Protein AF-A0A348MV08-F1 (afdb_monomer_lite)

Radius of gyration: 17.92 Å; chains: 1; bounding box: 31×21×60 Å

Secondary s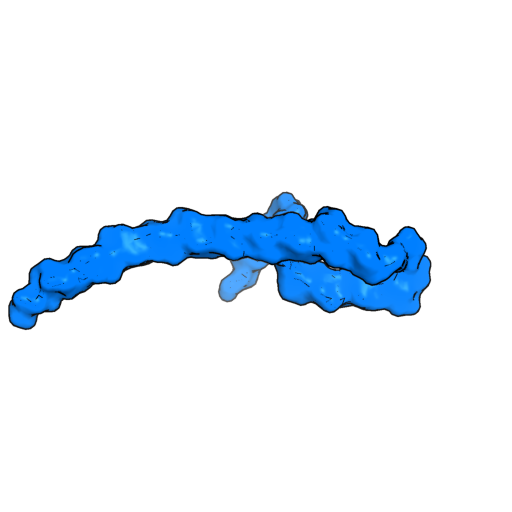tructure (DSSP, 8-state):
-HHHHHHHHHTT---HHHHHHHHHHHHHTT-S--HHHHIIIIIHHHHHHHHHHHIIIIIHHHIIIIITGGGG---

Structure (mmCIF, N/CA/C/O backbone):
data_AF-A0A348MV08-F1
#
_entry.id   AF-A0A348MV08-F1
#
loop_
_atom_site.group_PDB
_atom_site.id
_atom_site.type_symbol
_atom_site.label_atom_id
_atom_site.label_alt_id
_atom_site.label_comp_id
_atom_site.label_asym_id
_atom_site.label_entity_id
_atom_site.label_seq_id
_atom_site.pdbx_PDB_ins_code
_atom_site.Cartn_x
_atom_site.Cartn_y
_atom_site.Cartn_z
_atom_site.occupancy
_atom_site.B_iso_or_equiv
_atom_site.auth_seq_id
_atom_site.auth_comp_id
_atom_site.auth_asym_id
_atom_site.auth_atom_id
_atom_site.pdbx_PDB_model_num
ATOM 1 N N . MET A 1 1 ? 12.353 -6.439 13.781 1.00 76.19 1 MET A N 1
ATOM 2 C CA . MET A 1 1 ? 11.219 -6.513 12.828 1.00 76.19 1 MET A CA 1
ATOM 3 C C . MET A 1 1 ? 11.539 -7.347 11.572 1.00 76.19 1 MET A C 1
ATOM 5 O O . MET A 1 1 ? 10.894 -7.163 10.559 1.00 76.19 1 MET A O 1
ATOM 9 N N . TRP A 1 2 ? 12.479 -8.303 11.616 1.00 89.06 2 TRP A N 1
ATOM 10 C CA . TRP A 1 2 ? 12.915 -9.062 10.428 1.00 89.06 2 TRP A CA 1
ATOM 11 C C . TRP A 1 2 ? 11.859 -10.049 9.898 1.00 89.06 2 TRP A C 1
ATOM 13 O O . TRP A 1 2 ? 11.487 -9.989 8.733 1.00 89.06 2 TRP A O 1
ATOM 23 N N . MET A 1 3 ? 11.323 -10.915 10.766 1.00 95.31 3 MET A N 1
ATOM 24 C CA . MET A 1 3 ? 10.406 -11.990 10.352 1.00 95.31 3 MET A CA 1
ATOM 25 C C . MET A 1 3 ? 9.118 -11.495 9.668 1.00 95.31 3 MET A C 1
ATOM 27 O O . MET A 1 3 ? 8.799 -12.013 8.599 1.00 95.31 3 MET A O 1
ATOM 31 N N . PRO A 1 4 ? 8.392 -10.489 10.198 1.00 94.44 4 PRO A N 1
ATOM 32 C CA . PRO A 1 4 ? 7.173 -10.012 9.542 1.00 94.44 4 PRO A CA 1
ATOM 33 C C . PRO A 1 4 ? 7.442 -9.370 8.177 1.00 94.44 4 PRO A C 1
ATOM 35 O O . PRO A 1 4 ? 6.652 -9.542 7.256 1.00 94.44 4 PRO A O 1
ATOM 38 N N . ILE A 1 5 ? 8.571 -8.668 8.035 1.00 94.88 5 ILE A N 1
ATOM 39 C CA . ILE A 1 5 ? 8.951 -8.006 6.782 1.00 94.88 5 ILE A CA 1
ATOM 40 C C . ILE A 1 5 ? 9.306 -9.050 5.719 1.00 94.88 5 ILE A C 1
ATOM 42 O O . ILE A 1 5 ? 8.786 -8.986 4.611 1.00 94.88 5 ILE A O 1
ATOM 46 N N . MET A 1 6 ? 10.125 -10.051 6.058 1.00 95.75 6 MET A N 1
ATOM 47 C CA . MET A 1 6 ? 10.476 -11.123 5.116 1.00 95.75 6 MET A CA 1
ATOM 48 C C . MET A 1 6 ? 9.241 -11.878 4.624 1.00 95.75 6 MET A C 1
ATOM 50 O O . MET A 1 6 ? 9.134 -12.178 3.439 1.00 95.75 6 MET A O 1
ATOM 54 N N . LEU A 1 7 ? 8.292 -12.150 5.521 1.00 96.06 7 LEU A N 1
ATOM 55 C CA . LEU A 1 7 ? 7.040 -12.804 5.165 1.00 96.06 7 LEU A CA 1
ATOM 56 C C . LEU A 1 7 ? 6.169 -11.928 4.2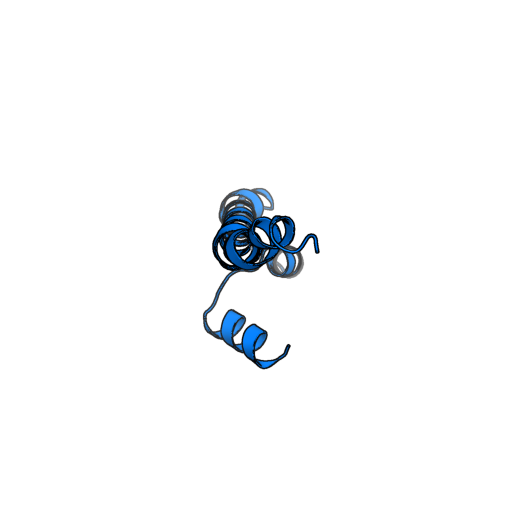44 1.00 96.06 7 LEU A C 1
ATOM 58 O O . LEU A 1 7 ? 5.608 -12.441 3.282 1.00 96.06 7 LEU A O 1
ATOM 62 N N . PHE A 1 8 ? 6.081 -10.620 4.506 1.00 95.69 8 PHE A N 1
ATOM 63 C CA . PHE A 1 8 ? 5.364 -9.664 3.653 1.00 95.69 8 PHE A CA 1
ATOM 64 C C . PHE A 1 8 ? 5.910 -9.658 2.217 1.00 95.69 8 PHE A C 1
ATOM 66 O O . PHE A 1 8 ? 5.139 -9.791 1.267 1.00 95.69 8 PHE A O 1
ATOM 73 N N . PHE A 1 9 ? 7.238 -9.591 2.068 1.00 92.94 9 PHE A N 1
ATOM 74 C CA . PHE A 1 9 ? 7.896 -9.674 0.761 1.00 92.94 9 PHE A CA 1
ATOM 75 C C . PHE A 1 9 ? 7.707 -11.040 0.099 1.00 92.94 9 PHE A C 1
ATOM 77 O O . PHE A 1 9 ? 7.424 -11.105 -1.093 1.00 92.94 9 PHE A O 1
ATOM 84 N N . TYR A 1 10 ? 7.831 -12.131 0.860 1.00 95.88 10 TYR A N 1
ATOM 85 C CA . TYR A 1 10 ? 7.632 -13.487 0.346 1.00 95.88 10 TYR A CA 1
ATOM 86 C C . TYR A 1 10 ? 6.213 -13.702 -0.195 1.00 95.88 10 TYR A C 1
ATOM 88 O O . TYR A 1 10 ? 6.032 -14.366 -1.212 1.00 95.88 10 TYR A O 1
ATOM 96 N N . MET A 1 11 ? 5.209 -13.113 0.458 1.00 97.38 11 MET A N 1
ATOM 97 C CA . MET A 1 11 ? 3.819 -13.139 0.000 1.00 97.38 11 MET A CA 1
ATOM 98 C C . MET A 1 11 ? 3.528 -12.157 -1.143 1.00 97.38 11 MET A C 1
ATOM 100 O O . MET A 1 11 ? 2.395 -12.107 -1.613 1.00 97.38 11 MET A O 1
ATOM 104 N N . VAL A 1 12 ? 4.534 -11.411 -1.614 1.00 95.38 12 VAL A N 1
ATOM 105 C CA . VAL A 1 12 ? 4.423 -10.458 -2.729 1.00 95.38 12 VAL A CA 1
ATOM 106 C C . VAL A 1 12 ? 3.387 -9.364 -2.445 1.00 95.38 12 VAL A C 1
ATOM 108 O O . VAL A 1 12 ? 2.681 -8.894 -3.332 1.00 95.38 12 VAL A O 1
ATOM 111 N N . PHE A 1 13 ? 3.268 -8.953 -1.182 1.00 96.94 13 PHE A N 1
ATOM 112 C CA . PHE A 1 13 ? 2.456 -7.790 -0.851 1.00 96.94 13 PHE A CA 1
ATOM 113 C C . PHE A 1 13 ? 3.164 -6.499 -1.257 1.00 96.94 13 PHE A C 1
ATOM 115 O O . PHE A 1 13 ? 4.390 -6.387 -1.205 1.00 96.94 13 PHE A O 1
ATOM 122 N N . GLU A 1 14 ? 2.367 -5.508 -1.642 1.00 97.62 14 GLU A N 1
ATOM 123 C CA . GLU A 1 14 ? 2.872 -4.237 -2.144 1.00 97.62 14 GLU A CA 1
ATOM 124 C C . GLU A 1 14 ? 2.947 -3.190 -1.037 1.00 97.62 14 GLU A C 1
ATOM 126 O O . GLU A 1 14 ? 2.003 -2.992 -0.261 1.00 97.62 14 GLU A O 1
ATOM 131 N N . HIS A 1 15 ? 4.083 -2.498 -0.970 1.00 97.31 15 HIS A N 1
ATOM 132 C CA . HIS A 1 15 ? 4.283 -1.383 -0.059 1.00 97.31 15 HIS A CA 1
ATOM 133 C C . HIS A 1 15 ? 4.604 -0.121 -0.849 1.00 97.31 15 HIS A C 1
ATOM 135 O O . HIS A 1 15 ? 5.614 -0.073 -1.549 1.00 97.31 15 HIS A O 1
ATOM 141 N N . SER A 1 16 ? 3.776 0.913 -0.692 1.00 97.19 16 SER A N 1
ATOM 142 C CA . SER A 1 16 ? 3.846 2.121 -1.521 1.00 97.19 16 SER A CA 1
ATOM 143 C C . SER A 1 16 ? 5.224 2.783 -1.457 1.00 97.19 16 SER A C 1
ATOM 145 O O . SER A 1 16 ? 5.846 3.052 -2.474 1.00 97.19 16 SER A O 1
ATOM 147 N N . ILE A 1 17 ? 5.794 2.920 -0.259 1.00 96.31 17 ILE A N 1
ATOM 148 C CA . ILE A 1 17 ? 7.113 3.547 -0.075 1.00 96.31 17 ILE A CA 1
ATOM 149 C C . ILE A 1 17 ? 8.245 2.730 -0.714 1.00 96.31 17 ILE A C 1
ATOM 151 O O . ILE A 1 17 ? 9.217 3.298 -1.209 1.00 96.31 17 ILE A O 1
ATOM 155 N N . VAL A 1 18 ? 8.133 1.401 -0.733 1.00 96.12 18 VAL A N 1
ATOM 156 C CA . VAL A 1 18 ? 9.106 0.548 -1.433 1.00 96.12 18 VAL A CA 1
ATOM 157 C C . VAL A 1 18 ? 8.935 0.693 -2.945 1.00 96.12 18 VAL A C 1
ATOM 159 O O . VAL A 1 18 ? 9.931 0.805 -3.661 1.00 96.12 18 VAL A O 1
ATOM 162 N N . ASN A 1 19 ? 7.699 0.784 -3.432 1.00 95.81 19 ASN A N 1
ATOM 163 C CA . ASN A 1 19 ? 7.401 0.966 -4.852 1.00 95.81 19 ASN A CA 1
ATOM 164 C C . ASN A 1 19 ? 7.880 2.336 -5.366 1.00 95.81 19 ASN A C 1
ATOM 166 O O . ASN A 1 19 ? 8.454 2.403 -6.455 1.00 95.81 19 ASN A O 1
ATOM 170 N N . MET A 1 20 ? 7.804 3.386 -4.541 1.00 95.12 20 MET A N 1
ATOM 171 C CA . MET A 1 20 ? 8.410 4.699 -4.813 1.00 95.12 20 MET A CA 1
ATOM 172 C C . MET A 1 20 ? 9.931 4.646 -5.030 1.00 95.12 20 MET A C 1
ATOM 174 O O . MET A 1 20 ? 10.487 5.569 -5.619 1.00 95.12 20 MET A O 1
ATOM 178 N N . PHE A 1 21 ? 10.622 3.599 -4.573 1.00 94.88 21 PHE A N 1
ATOM 179 C CA . PHE A 1 21 ? 12.033 3.369 -4.893 1.00 94.88 21 PHE A CA 1
ATOM 180 C C . PHE A 1 21 ? 12.201 2.427 -6.093 1.00 94.88 21 PHE A C 1
ATOM 182 O O . PHE A 1 21 ? 12.941 2.745 -7.025 1.00 94.88 21 PHE A O 1
ATOM 189 N N . LEU A 1 22 ? 11.507 1.284 -6.097 1.00 93.88 22 LEU A N 1
ATOM 190 C CA . LEU A 1 22 ? 11.684 0.234 -7.107 1.00 93.88 22 LEU A CA 1
ATOM 191 C C . LEU A 1 22 ? 11.281 0.680 -8.520 1.00 93.88 22 LEU A C 1
ATOM 193 O O . LEU A 1 22 ? 12.015 0.408 -9.473 1.00 93.88 22 LEU A O 1
ATOM 197 N N . PHE A 1 23 ? 10.157 1.388 -8.672 1.00 94.38 23 PHE A N 1
ATOM 198 C CA . PHE A 1 23 ? 9.689 1.819 -9.992 1.00 94.38 23 PHE A CA 1
ATOM 199 C C . PHE A 1 23 ? 10.608 2.885 -10.604 1.00 94.38 23 PHE A C 1
ATOM 201 O O . PHE A 1 23 ? 11.086 2.655 -11.718 1.00 94.38 23 PHE A O 1
ATOM 208 N N . PRO A 1 24 ? 10.965 3.985 -9.906 1.00 92.75 24 PRO A N 1
ATOM 209 C CA . PRO A 1 24 ? 11.952 4.936 -10.421 1.00 92.75 24 PRO A CA 1
ATOM 210 C C . PRO A 1 24 ? 13.310 4.310 -10.713 1.00 92.75 24 PRO A C 1
ATOM 212 O O . PRO A 1 24 ? 13.911 4.623 -11.739 1.00 92.75 24 PRO A O 1
ATOM 215 N N . PHE A 1 25 ? 13.768 3.384 -9.867 1.00 95.06 25 PHE A N 1
ATOM 216 C CA . PHE A 1 25 ? 14.996 2.644 -10.131 1.00 95.06 25 PHE A CA 1
ATOM 217 C C . PHE A 1 25 ? 14.908 1.856 -11.445 1.00 95.06 25 PHE A C 1
ATOM 219 O O . PHE A 1 25 ? 15.807 1.956 -12.278 1.00 95.06 25 PHE A O 1
ATOM 226 N N . SER A 1 26 ? 13.814 1.130 -11.685 1.00 93.62 26 SER A N 1
ATOM 227 C CA . SER A 1 26 ? 13.663 0.375 -12.933 1.00 93.62 26 SER A CA 1
ATOM 228 C C . SER A 1 26 ? 13.519 1.267 -14.175 1.00 93.62 26 SER A C 1
ATOM 230 O O . SER A 1 26 ? 14.098 0.929 -15.202 1.00 93.62 26 SER A O 1
ATOM 232 N N . MET A 1 27 ? 12.868 2.437 -14.086 1.00 94.00 27 MET A N 1
ATOM 233 C CA . MET A 1 27 ? 12.821 3.410 -15.194 1.00 94.00 27 MET A CA 1
ATOM 234 C C . MET A 1 27 ? 14.226 3.898 -15.573 1.00 94.00 27 MET A C 1
ATOM 236 O O . MET A 1 27 ? 14.561 3.967 -16.753 1.00 94.00 27 MET A O 1
ATOM 240 N N . ILE A 1 28 ? 15.079 4.177 -14.581 1.00 94.56 28 ILE A N 1
ATOM 241 C CA . ILE A 1 28 ? 16.479 4.574 -14.814 1.00 94.56 28 ILE A CA 1
ATOM 242 C C . ILE A 1 28 ? 17.280 3.429 -15.454 1.00 94.56 28 ILE A C 1
ATOM 244 O O . ILE A 1 28 ? 18.133 3.674 -16.30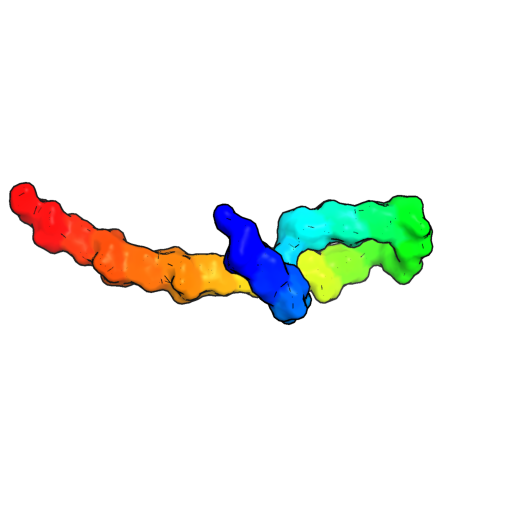4 1.00 94.56 28 ILE A O 1
ATOM 248 N N . MET A 1 29 ? 16.989 2.182 -15.079 1.00 95.81 29 MET A N 1
ATOM 249 C CA . MET A 1 29 ? 17.634 0.984 -15.628 1.00 95.81 29 MET A CA 1
ATOM 250 C C . MET A 1 29 ? 17.102 0.568 -17.013 1.00 95.81 29 MET A C 1
ATOM 252 O O . MET A 1 29 ? 17.532 -0.460 -17.534 1.00 95.81 29 MET A O 1
ATOM 256 N N . GLY A 1 30 ? 16.205 1.354 -17.622 1.00 92.31 30 GLY A N 1
ATOM 257 C CA . GLY A 1 30 ? 15.661 1.100 -18.960 1.00 92.31 30 GLY A CA 1
ATOM 258 C C . GLY A 1 30 ? 14.345 0.318 -18.982 1.00 92.31 30 GLY A C 1
ATOM 259 O O . GLY A 1 30 ? 14.085 -0.398 -19.941 1.00 92.31 30 GLY A O 1
ATOM 260 N N . GLY A 1 31 ? 13.530 0.408 -17.929 1.00 90.69 31 GLY A N 1
ATOM 261 C CA . GLY A 1 31 ? 12.178 -0.151 -17.912 1.00 90.69 31 GLY A CA 1
ATOM 262 C C . GLY A 1 31 ? 11.229 0.576 -18.873 1.00 90.69 31 GLY A C 1
ATOM 263 O O . GLY A 1 31 ? 11.149 1.803 -18.860 1.00 90.69 31 GLY A O 1
ATOM 264 N N . ASP A 1 32 ? 10.476 -0.187 -19.667 1.00 88.50 32 ASP A N 1
ATOM 265 C CA . ASP A 1 32 ? 9.532 0.320 -20.675 1.00 88.50 32 ASP A CA 1
ATOM 266 C C . ASP A 1 32 ? 8.150 0.648 -20.077 1.00 88.50 32 ASP A C 1
ATOM 268 O O . ASP A 1 32 ? 7.150 -0.009 -20.372 1.00 88.50 32 ASP A O 1
ATOM 272 N N . PHE A 1 33 ? 8.063 1.659 -19.213 1.00 88.75 33 PHE A N 1
ATOM 273 C CA . PHE A 1 33 ? 6.771 2.169 -18.735 1.00 88.75 33 PHE A CA 1
ATOM 274 C C . PHE A 1 33 ? 6.835 3.658 -18.391 1.00 88.75 33 PHE A C 1
ATOM 276 O O . PHE A 1 33 ? 7.885 4.185 -18.015 1.00 88.75 33 PHE A O 1
ATOM 283 N N . ALA A 1 34 ? 5.707 4.360 -18.521 1.00 90.94 34 ALA A N 1
ATOM 284 C CA . ALA A 1 34 ? 5.643 5.776 -18.191 1.00 90.94 34 ALA A CA 1
ATOM 285 C C . ALA A 1 34 ? 5.398 5.992 -16.691 1.00 90.94 34 ALA A C 1
ATOM 287 O O . ALA A 1 34 ? 4.776 5.180 -16.004 1.00 90.94 34 ALA A O 1
ATOM 288 N N . LEU A 1 35 ? 5.792 7.168 -16.190 1.00 91.06 35 LEU A N 1
ATOM 289 C CA . LEU A 1 35 ? 5.494 7.588 -14.817 1.00 91.06 35 LEU A CA 1
ATOM 290 C C . LEU A 1 35 ? 3.987 7.514 -14.509 1.00 91.06 35 LEU A C 1
ATOM 292 O O . LEU A 1 35 ? 3.596 7.135 -13.409 1.00 91.06 35 LEU A O 1
ATOM 296 N N . MET A 1 36 ? 3.146 7.864 -15.485 1.00 93.56 36 MET A N 1
ATOM 297 C CA . MET A 1 36 ? 1.692 7.840 -15.328 1.00 93.56 36 MET A CA 1
ATOM 298 C C . MET A 1 36 ? 1.150 6.415 -15.165 1.00 93.56 36 MET A C 1
ATOM 300 O O . MET A 1 36 ? 0.234 6.205 -14.372 1.00 93.56 36 MET A O 1
ATOM 304 N N . ASP A 1 37 ? 1.745 5.440 -15.858 1.00 92.81 37 ASP A N 1
ATOM 305 C CA . ASP A 1 37 ? 1.348 4.035 -15.750 1.00 92.81 37 ASP A CA 1
ATOM 306 C C . ASP A 1 37 ? 1.624 3.515 -14.337 1.00 92.81 37 ASP A C 1
ATOM 308 O O . ASP A 1 37 ? 0.746 2.923 -13.713 1.00 92.81 37 ASP A O 1
ATOM 312 N N . TYR A 1 38 ? 2.803 3.831 -13.789 1.00 93.62 38 TYR A N 1
ATOM 313 C CA . TYR A 1 38 ? 3.154 3.534 -12.397 1.00 93.62 38 TYR A CA 1
ATOM 314 C C . TYR A 1 38 ? 2.174 4.180 -11.405 1.00 93.62 38 TYR A C 1
ATOM 316 O O . TYR A 1 38 ? 1.657 3.503 -10.515 1.00 93.62 38 TYR A O 1
ATOM 324 N N . VAL A 1 39 ? 1.881 5.476 -11.551 1.00 95.19 39 VAL A N 1
ATOM 325 C CA . VAL A 1 39 ? 1.031 6.187 -10.583 1.00 95.19 39 VAL A CA 1
ATOM 326 C C . VAL A 1 39 ? -0.390 5.624 -10.565 1.00 95.19 39 VAL A C 1
ATOM 328 O O . VAL A 1 39 ? -0.942 5.388 -9.489 1.00 95.19 39 VAL A O 1
ATOM 331 N N . ILE A 1 40 ? -0.988 5.401 -11.737 1.00 96.00 40 ILE A N 1
ATOM 332 C CA . ILE A 1 40 ? -2.390 4.981 -11.846 1.00 96.00 40 ILE A CA 1
ATOM 333 C C . ILE A 1 40 ? -2.562 3.502 -11.501 1.00 96.00 40 ILE A C 1
ATOM 335 O O . ILE A 1 40 ? -3.501 3.154 -10.783 1.00 96.00 40 ILE A O 1
ATOM 339 N N . TRP A 1 41 ? -1.676 2.636 -11.995 1.00 94.94 41 TRP A N 1
ATOM 340 C CA . TRP A 1 41 ? -1.860 1.186 -11.900 1.00 94.94 41 TRP A CA 1
ATOM 341 C C . TRP A 1 41 ? -1.139 0.533 -10.728 1.00 94.94 41 TRP A C 1
ATOM 343 O O . TRP A 1 41 ? -1.465 -0.604 -10.395 1.00 94.94 41 TRP A O 1
ATOM 353 N N . ASN A 1 42 ? -0.200 1.228 -10.084 1.00 95.50 42 ASN A N 1
ATOM 354 C CA . ASN A 1 42 ? 0.536 0.684 -8.950 1.00 95.50 42 ASN A CA 1
ATOM 355 C C . ASN A 1 42 ? 0.410 1.556 -7.700 1.00 95.50 42 ASN A C 1
ATOM 357 O O . ASN A 1 42 ? -0.124 1.099 -6.688 1.00 95.50 42 ASN A O 1
ATOM 361 N N . GLU A 1 43 ? 0.843 2.813 -7.766 1.00 96.75 43 GLU A N 1
ATOM 362 C CA . GLU A 1 43 ? 1.011 3.626 -6.559 1.00 96.75 43 GLU A CA 1
ATOM 363 C C . GLU A 1 43 ? -0.327 3.983 -5.905 1.00 96.75 43 GLU A C 1
ATOM 365 O O . GLU A 1 43 ? -0.490 3.803 -4.698 1.00 96.75 43 GLU A O 1
ATOM 370 N N . LEU A 1 44 ? -1.315 4.429 -6.691 1.00 97.19 44 LEU A N 1
ATOM 371 C CA . LEU A 1 44 ? -2.650 4.748 -6.178 1.00 97.19 44 LEU A CA 1
ATOM 372 C C . LEU A 1 44 ? -3.349 3.527 -5.545 1.00 97.19 44 LEU A C 1
ATOM 374 O O . LEU A 1 44 ? -3.795 3.635 -4.399 1.00 97.19 44 LEU A O 1
ATOM 378 N N . PRO A 1 45 ? -3.432 2.357 -6.210 1.00 97.38 45 PRO A N 1
ATOM 379 C CA . PRO A 1 45 ? -3.962 1.146 -5.586 1.00 97.38 45 PRO A CA 1
ATOM 380 C C . PRO A 1 45 ? -3.194 0.734 -4.325 1.00 97.38 45 PRO A C 1
ATOM 382 O O . PRO A 1 45 ? -3.813 0.434 -3.299 1.00 97.38 45 PRO A O 1
ATOM 385 N N . THR A 1 46 ? -1.859 0.766 -4.372 1.00 98.00 46 THR A N 1
ATOM 386 C CA . THR A 1 46 ? -1.007 0.316 -3.264 1.00 98.00 46 THR A CA 1
ATOM 387 C C . THR A 1 46 ? -1.162 1.211 -2.043 1.00 98.00 46 THR A C 1
ATOM 389 O O . THR A 1 46 ? -1.375 0.706 -0.938 1.00 98.00 46 THR A O 1
ATOM 392 N N . VAL A 1 47 ? -1.106 2.537 -2.208 1.00 97.88 47 VAL A N 1
ATOM 393 C CA . VAL A 1 47 ? -1.221 3.475 -1.081 1.00 97.88 47 VAL A CA 1
ATOM 394 C C . VAL A 1 47 ? -2.606 3.411 -0.440 1.00 97.88 47 VAL A C 1
ATOM 396 O O . VAL A 1 47 ? -2.712 3.424 0.789 1.00 97.88 47 VAL A O 1
ATOM 399 N N . LEU A 1 48 ? -3.665 3.256 -1.242 1.00 98.25 48 LEU A N 1
ATOM 400 C CA . LEU A 1 48 ? -5.021 3.064 -0.730 1.00 98.25 48 LEU A CA 1
ATOM 401 C C . LEU A 1 48 ? -5.139 1.740 0.032 1.00 98.25 48 LEU A C 1
ATOM 403 O O . LEU A 1 48 ? -5.672 1.725 1.141 1.00 98.25 48 LEU A O 1
ATOM 407 N N . GLY A 1 49 ? -4.590 0.648 -0.504 1.00 97.81 49 GLY A N 1
ATOM 408 C CA . GLY A 1 49 ? -4.552 -0.646 0.179 1.00 97.81 49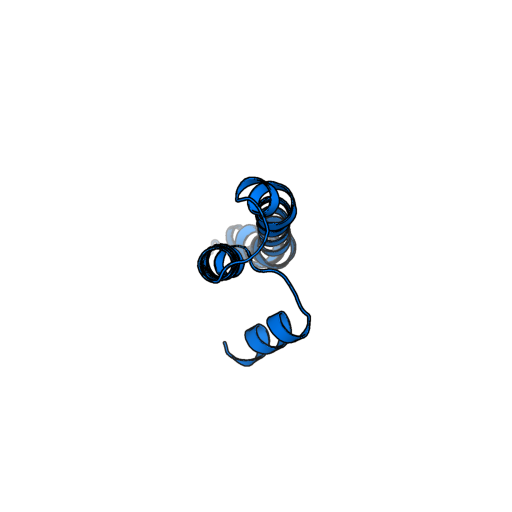 GLY A CA 1
ATOM 409 C C . GLY A 1 49 ? -3.764 -0.600 1.492 1.00 97.81 49 GLY A C 1
ATOM 410 O O . GLY A 1 49 ? -4.225 -1.108 2.514 1.00 97.81 49 GLY A O 1
ATOM 411 N N . ASN A 1 50 ? -2.608 0.066 1.497 1.00 97.94 50 ASN A N 1
ATOM 412 C CA . ASN A 1 50 ? -1.768 0.265 2.681 1.00 97.94 50 ASN A CA 1
ATOM 413 C C . ASN A 1 50 ? -2.502 1.091 3.755 1.00 97.94 50 ASN A C 1
ATOM 415 O O . ASN A 1 50 ? -2.491 0.718 4.931 1.00 97.94 50 ASN A O 1
ATOM 419 N N . LEU A 1 51 ? -3.193 2.166 3.356 1.00 98.00 51 LEU A N 1
ATOM 420 C CA . LEU A 1 51 ? -4.011 2.987 4.252 1.00 98.00 51 LEU A CA 1
ATOM 421 C C . LEU A 1 51 ? -5.174 2.186 4.848 1.00 98.00 51 LEU A C 1
ATOM 423 O O . LEU A 1 51 ? -5.359 2.189 6.065 1.00 98.00 51 LEU A O 1
ATOM 427 N N . VAL A 1 52 ? -5.944 1.487 4.009 1.00 98.12 52 VAL A N 1
ATOM 428 C CA . VAL A 1 52 ? -7.098 0.685 4.442 1.00 98.12 52 VAL A CA 1
ATOM 429 C C . VAL A 1 52 ? -6.653 -0.450 5.364 1.00 98.12 52 VAL A C 1
ATOM 431 O O . VAL A 1 52 ? -7.256 -0.644 6.420 1.00 98.12 52 VAL A O 1
ATOM 434 N N . GLY A 1 53 ? -5.574 -1.158 5.023 1.00 96.75 53 GLY A N 1
ATOM 435 C CA . GLY A 1 53 ? -5.008 -2.221 5.852 1.00 96.75 53 GLY A CA 1
ATOM 436 C C . GLY A 1 53 ? -4.528 -1.706 7.210 1.00 96.75 53 GLY A C 1
ATOM 437 O O . GLY A 1 53 ? -4.907 -2.255 8.245 1.00 96.75 53 GLY A O 1
ATOM 438 N N . GLY A 1 54 ? -3.762 -0.611 7.230 1.00 96.19 54 GLY A N 1
ATOM 439 C CA . GLY A 1 54 ? -3.297 0.011 8.472 1.00 96.19 54 GLY A CA 1
ATOM 440 C C . GLY A 1 54 ? -4.446 0.531 9.339 1.00 96.19 54 GLY A C 1
ATOM 441 O O . GLY A 1 54 ? -4.457 0.326 10.554 1.00 96.19 54 GLY A O 1
ATOM 442 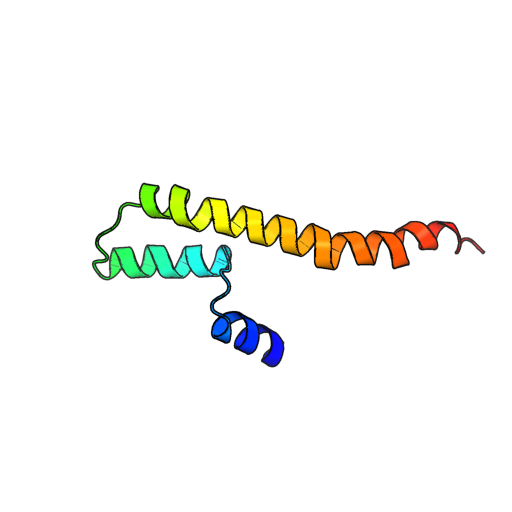N N . PHE A 1 55 ? -5.456 1.147 8.728 1.00 97.06 55 PHE A N 1
ATOM 443 C CA . PHE A 1 55 ? -6.618 1.653 9.448 1.00 97.06 55 PHE A CA 1
ATOM 444 C C . PHE A 1 55 ? -7.477 0.524 10.031 1.00 97.06 55 PHE A C 1
ATOM 446 O O . PHE A 1 55 ? -7.763 0.539 11.226 1.00 97.06 55 PHE A O 1
ATOM 453 N N . LEU A 1 56 ? -7.869 -0.468 9.227 1.00 97.50 56 LEU A N 1
ATOM 454 C CA . LEU A 1 56 ? -8.815 -1.507 9.649 1.00 97.50 56 LEU A CA 1
ATOM 455 C C . LEU A 1 56 ? -8.189 -2.586 10.533 1.00 97.50 56 LEU A C 1
ATOM 457 O O . LEU A 1 56 ? -8.861 -3.080 11.434 1.00 97.50 56 LEU A O 1
ATOM 461 N N . LEU A 1 57 ? -6.935 -2.970 10.284 1.00 95.81 57 LEU A N 1
ATOM 462 C CA . LEU A 1 57 ? -6.307 -4.105 10.973 1.00 95.81 57 LEU A CA 1
ATOM 463 C C . LEU A 1 57 ? -5.443 -3.685 12.163 1.00 95.81 57 LEU A C 1
ATOM 465 O O . LEU A 1 57 ? -5.153 -4.514 13.022 1.00 95.81 57 LEU A O 1
ATOM 469 N N . VAL A 1 58 ? -5.042 -2.414 12.236 1.00 94.81 58 VAL A N 1
ATOM 470 C CA . VAL A 1 58 ? -4.181 -1.907 13.315 1.00 94.81 58 VAL A CA 1
ATOM 471 C C . VAL A 1 58 ? -4.863 -0.764 14.061 1.00 94.81 58 VAL A C 1
ATOM 473 O O . VAL A 1 58 ? -5.128 -0.885 15.258 1.00 94.81 58 VAL A O 1
ATOM 476 N N . GLY A 1 59 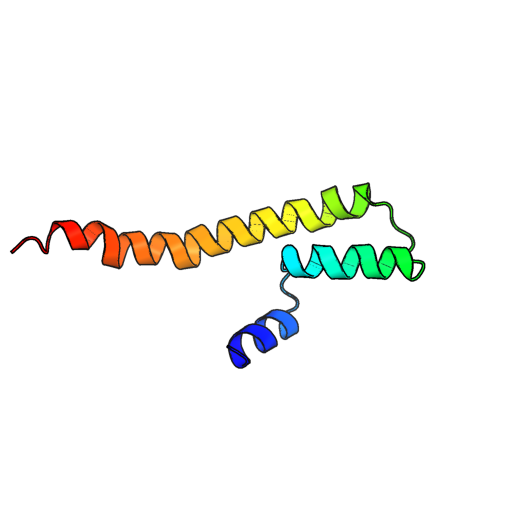? -5.205 0.321 13.363 1.00 94.50 59 GLY A N 1
ATOM 477 C CA . GLY A 1 59 ? -5.772 1.525 13.975 1.00 94.50 59 GLY A CA 1
ATOM 478 C C . GLY A 1 59 ? -7.107 1.280 14.681 1.00 94.50 59 GLY A C 1
ATOM 479 O O . GLY A 1 59 ? -7.268 1.640 15.848 1.00 94.50 59 GLY A O 1
ATOM 480 N N . LEU A 1 60 ? -8.054 0.632 14.002 1.00 94.88 60 LEU A N 1
ATOM 481 C CA . LEU A 1 60 ? -9.398 0.392 14.518 1.00 94.88 60 LEU A CA 1
ATOM 482 C C . LEU A 1 60 ? -9.407 -0.578 15.717 1.00 94.88 60 LEU A C 1
ATOM 484 O O . LEU A 1 60 ? -10.002 -0.217 16.736 1.00 94.88 60 LEU A O 1
ATOM 488 N N . PRO A 1 61 ? -8.730 -1.746 15.690 1.00 94.25 61 PRO A N 1
ATOM 489 C CA . PRO A 1 61 ? -8.652 -2.624 16.853 1.00 94.25 61 PRO A CA 1
ATOM 490 C C . PRO A 1 61 ? -8.025 -1.940 18.067 1.00 94.25 61 PRO A C 1
ATOM 492 O O . PRO A 1 61 ? -8.574 -2.038 19.166 1.00 94.25 61 PRO A O 1
ATOM 495 N N . ILE A 1 62 ? -6.929 -1.194 17.883 1.00 93.56 62 ILE A N 1
ATOM 496 C CA . ILE A 1 62 ? -6.289 -0.441 18.974 1.00 93.56 62 ILE A CA 1
ATOM 497 C C . ILE A 1 62 ? -7.240 0.629 19.520 1.00 93.56 62 ILE A C 1
ATOM 499 O O . ILE A 1 62 ? -7.395 0.756 20.737 1.00 93.56 62 ILE A O 1
ATOM 503 N N . TYR A 1 63 ? -7.931 1.366 18.648 1.00 91.19 63 TYR A N 1
ATOM 504 C CA . TYR A 1 63 ? -8.895 2.378 19.070 1.00 91.19 63 TYR A CA 1
ATOM 505 C C . TYR A 1 63 ? -10.040 1.777 19.898 1.00 91.19 63 TYR A C 1
ATOM 507 O O . TYR A 1 63 ? -10.372 2.292 20.968 1.00 91.19 63 TYR A O 1
ATOM 515 N N . LEU A 1 64 ? -10.621 0.672 19.427 1.00 91.00 64 LEU A N 1
ATOM 516 C CA . LEU A 1 64 ? -11.743 0.012 20.090 1.00 91.00 64 LEU A CA 1
ATOM 517 C C . LEU A 1 64 ? -11.355 -0.594 21.441 1.00 91.00 64 LEU A C 1
ATOM 519 O O . LEU A 1 64 ? -12.134 -0.494 22.380 1.00 91.00 64 LEU A O 1
ATOM 523 N N . THR A 1 65 ? -10.171 -1.196 21.540 1.00 89.56 65 THR A N 1
ATOM 524 C CA . THR A 1 65 ? -9.755 -1.948 22.737 1.00 89.56 65 THR A CA 1
ATOM 525 C C . THR A 1 65 ? -9.035 -1.102 23.784 1.00 89.56 65 THR A C 1
ATOM 527 O O . THR A 1 65 ? -9.149 -1.392 24.969 1.00 89.56 65 THR A O 1
ATOM 530 N N . HIS A 1 66 ? -8.295 -0.066 23.378 1.00 85.06 66 HIS A N 1
ATOM 531 C CA . HIS A 1 66 ? -7.443 0.701 24.295 1.00 85.06 66 HIS A CA 1
ATOM 532 C C . HIS A 1 66 ? -7.866 2.164 24.417 1.00 85.06 66 HIS A C 1
ATOM 534 O O . HIS A 1 66 ? -7.825 2.717 25.512 1.00 85.06 66 HIS A O 1
ATOM 540 N N . VAL A 1 67 ? -8.298 2.808 23.329 1.00 76.75 67 VAL A N 1
ATOM 541 C CA . VAL A 1 67 ? -8.602 4.251 23.355 1.00 76.75 67 VAL A CA 1
ATOM 542 C C . VAL A 1 67 ? -10.026 4.526 23.842 1.00 76.75 67 VAL A C 1
ATOM 544 O O . VAL A 1 67 ? -10.220 5.413 24.673 1.00 76.75 67 VAL A O 1
ATOM 547 N N . ARG A 1 68 ? -11.028 3.759 23.391 1.00 64.94 68 ARG A N 1
ATOM 548 C CA . ARG A 1 68 ? -12.409 3.882 23.900 1.00 64.94 68 ARG A CA 1
ATOM 549 C C . ARG A 1 68 ? -12.507 3.522 25.382 1.00 64.94 68 ARG A C 1
ATOM 551 O O . ARG A 1 68 ? -13.118 4.268 26.143 1.00 64.94 68 ARG A O 1
ATOM 558 N N . GLU A 1 69 ? -11.839 2.448 25.789 1.00 62.16 69 GLU A N 1
ATOM 559 C CA . GLU A 1 69 ? -11.832 1.968 27.177 1.00 62.16 69 GLU A CA 1
ATOM 560 C C . GLU A 1 69 ? -11.002 2.860 28.117 1.00 62.16 69 GLU A C 1
ATOM 562 O O . GLU A 1 69 ? -11.230 2.878 29.326 1.00 62.16 69 GLU A O 1
ATOM 567 N N . SER A 1 70 ? -10.076 3.674 27.591 1.00 57.88 70 SER A N 1
ATOM 568 C CA . SER A 1 70 ? -9.280 4.588 28.421 1.00 57.88 70 SER A CA 1
ATOM 569 C C . SER A 1 70 ? -10.128 5.649 29.130 1.00 57.88 70 SER A C 1
ATOM 571 O O . SER A 1 70 ? -9.720 6.113 30.193 1.00 57.88 70 SER A O 1
ATOM 573 N N . LYS A 1 71 ? -11.306 6.024 28.605 1.00 56.72 71 LYS A N 1
ATOM 574 C CA . LYS A 1 71 ? -12.225 6.941 29.309 1.00 56.72 71 LYS A CA 1
ATOM 575 C C . LYS A 1 71 ? -12.870 6.309 30.549 1.00 56.72 71 LYS A C 1
ATOM 577 O O . LYS A 1 71 ? -13.256 7.046 31.448 1.00 56.72 71 LYS A O 1
ATOM 582 N N . ALA A 1 72 ? -12.961 4.979 30.623 1.00 56.47 72 ALA A N 1
ATOM 583 C CA . ALA A 1 72 ? -13.460 4.271 31.805 1.00 56.47 72 ALA A CA 1
ATOM 584 C C . ALA A 1 72 ? -12.395 4.142 32.912 1.00 56.47 72 ALA A C 1
ATOM 586 O O . ALA A 1 72 ? -12.726 3.850 34.057 1.00 56.47 72 ALA A O 1
ATOM 587 N N . ARG A 1 73 ? -11.118 4.396 32.593 1.00 56.88 73 ARG A N 1
ATOM 588 C CA . ARG A 1 73 ? -9.986 4.357 33.530 1.00 56.88 73 ARG A CA 1
ATOM 589 C C . ARG A 1 73 ? -9.637 5.753 34.069 1.00 56.88 73 ARG A C 1
ATOM 591 O O . ARG A 1 73 ? -8.469 6.120 34.130 1.00 56.88 73 ARG A O 1
ATOM 598 N N . ALA A 1 74 ? -10.652 6.539 34.420 1.00 54.75 74 ALA A N 1
ATOM 599 C CA . ALA A 1 74 ? -10.502 7.716 35.269 1.00 54.75 74 ALA A CA 1
ATOM 600 C C . ALA A 1 74 ? -10.899 7.308 36.695 1.00 54.75 74 ALA A C 1
ATOM 602 O O . ALA A 1 74 ? -12.070 7.386 37.064 1.00 54.75 74 ALA A O 1
ATOM 603 N N . ILE A 1 75 ? -9.927 6.792 37.448 1.00 52.66 75 ILE A N 1
ATOM 604 C CA . ILE A 1 75 ? -9.974 6.667 38.910 1.00 52.66 75 ILE A CA 1
ATOM 605 C C . ILE A 1 75 ? -8.839 7.530 39.441 1.00 52.66 75 ILE A C 1
ATOM 607 O O . ILE A 1 75 ? -7.723 7.388 38.888 1.00 52.66 75 ILE A O 1
#

Sequence (75 aa):
MWMPIMLFFYMVFEHSIVNMFLFPFSMIMGGDFALMDYVIWNELPTVLGNLVGGFLLVGLPIYLTHVRESKARAI

Foldseek 3Di:
DPVVVVVCVVVVQDALVVLVVVVVVVVVVPDPDDPVCCVPVPNVVNVVVVVCCCCPVPVVVCCVPPVVCVVVPPD

pLDDT: mean 90.3, std 11.94, range [52.66, 98.25]